Protein AF-A0A239BYJ2-F1 (afdb_monomer)

Radius of gyration: 14.37 Å; Cα contacts (8 Å, |Δi|>4): 179; chains: 1; bounding box: 35×33×35 Å

Secondary structure (DSSP, 8-state):
-----SEEEEE-TT-HHHHHHHHHHHHT-TT---EEEETTSHHHHHHHHHTTPPP-TTS-EEEETTEEEEHHHHHHHHHHHSPTTHHHHGGGGGTS-HHHHHHHHHHHHHHHHHHSPPP---PPPPTTGGGTEE-

pLDDT: mean 85.6, std 10.54, range [46.34, 96.5]

Sequence (135 aa):
MSLQYKKIILFDGDCSFCNSTVDYLFKKNSKRSLYFTSQQSRIGKELLEKKNLPSNLDTIYFYSDGKVYEKAAAFFHIAKELDSPWRYFSFLRQITPRSLGNWCYDRIAKRRHLLLGKKDSCRLMTKEEQQYFLL

Structure (mmCIF, N/CA/C/O backbone):
data_AF-A0A239BYJ2-F1
#
_entry.id   AF-A0A239BYJ2-F1
#
loop_
_atom_site.group_PDB
_atom_site.id
_atom_site.type_symbol
_atom_site.label_atom_id
_atom_site.label_alt_id
_atom_site.label_comp_id
_atom_site.label_asym_id
_atom_site.label_entity_id
_atom_site.label_seq_id
_atom_site.pdbx_PDB_ins_code
_atom_site.Cartn_x
_atom_site.Cartn_y
_atom_site.Cartn_z
_atom_site.occupancy
_atom_site.B_iso_or_equiv
_atom_site.auth_seq_id
_atom_site.auth_comp_id
_atom_site.auth_asym_id
_atom_site.auth_atom_id
_atom_site.pdbx_PDB_model_num
ATOM 1 N N . MET A 1 1 ? -15.980 -16.207 -3.746 1.00 46.34 1 MET A N 1
ATOM 2 C CA . MET A 1 1 ? -16.152 -14.915 -3.043 1.00 46.34 1 MET A CA 1
ATOM 3 C C . MET A 1 1 ? -16.375 -13.775 -4.036 1.00 46.34 1 MET A C 1
ATOM 5 O O . MET A 1 1 ? -15.496 -13.468 -4.843 1.00 46.34 1 MET A O 1
ATOM 9 N N . SER A 1 2 ? -17.562 -13.165 -4.019 1.00 47.41 2 SER A N 1
ATOM 10 C CA . SER A 1 2 ? -17.777 -11.831 -4.589 1.00 47.41 2 SER A CA 1
ATOM 11 C C . SER A 1 2 ? -17.013 -10.839 -3.714 1.00 47.41 2 SER A C 1
ATOM 13 O O . SER A 1 2 ? -17.334 -10.689 -2.539 1.00 47.41 2 SER A O 1
ATOM 15 N N . LEU A 1 3 ? -15.963 -10.212 -4.246 1.00 58.94 3 LEU A N 1
ATOM 16 C CA . LEU A 1 3 ? -15.231 -9.169 -3.525 1.00 58.94 3 LEU A CA 1
ATOM 17 C C . LEU A 1 3 ? -16.167 -7.965 -3.379 1.00 58.94 3 LEU A C 1
ATOM 19 O O . LEU A 1 3 ? -16.291 -7.164 -4.300 1.00 58.94 3 LEU A O 1
ATOM 23 N N . GLN A 1 4 ? -16.861 -7.877 -2.242 1.00 68.19 4 GLN A N 1
ATOM 24 C CA . GLN A 1 4 ? -17.709 -6.734 -1.884 1.00 68.19 4 GLN A CA 1
ATOM 25 C C . GLN A 1 4 ? -16.878 -5.441 -1.784 1.00 68.19 4 GLN A C 1
ATOM 27 O O . GLN A 1 4 ? -17.385 -4.340 -1.995 1.00 68.19 4 GLN A O 1
ATOM 32 N N . TYR A 1 5 ? -15.581 -5.581 -1.507 1.00 78.31 5 TYR A N 1
ATOM 33 C CA . TYR A 1 5 ? -14.638 -4.484 -1.360 1.00 78.31 5 TYR A CA 1
ATOM 34 C C . TYR A 1 5 ? -14.145 -3.986 -2.718 1.00 78.31 5 TYR A C 1
ATOM 36 O O . TYR A 1 5 ? -13.569 -4.734 -3.511 1.00 78.31 5 TYR A O 1
ATOM 44 N N . LYS A 1 6 ? -14.341 -2.690 -2.967 1.00 85.94 6 LYS A N 1
ATOM 45 C CA . LYS A 1 6 ? -13.978 -2.056 -4.240 1.00 85.94 6 LYS A CA 1
ATOM 46 C C . LYS A 1 6 ? -12.509 -1.659 -4.330 1.00 85.94 6 LYS A C 1
ATOM 48 O O . LYS A 1 6 ? -11.992 -1.620 -5.440 1.00 85.94 6 LYS A O 1
ATOM 53 N N . LYS A 1 7 ? -11.849 -1.363 -3.200 1.00 95.12 7 LYS A N 1
ATOM 54 C CA . LYS A 1 7 ? -10.478 -0.823 -3.148 1.00 95.12 7 LYS A CA 1
ATOM 55 C C . LYS A 1 7 ? -9.667 -1.496 -2.044 1.00 95.12 7 LYS A C 1
ATOM 57 O O . LYS A 1 7 ? -9.909 -1.233 -0.869 1.00 95.12 7 LYS A O 1
ATOM 62 N N . ILE A 1 8 ? -8.733 -2.366 -2.419 1.00 95.62 8 ILE A N 1
ATOM 63 C CA . ILE A 1 8 ? -7.956 -3.186 -1.480 1.00 95.62 8 ILE A CA 1
ATOM 64 C C . ILE A 1 8 ? -6.466 -2.981 -1.739 1.00 95.62 8 ILE A C 1
ATOM 66 O O . ILE A 1 8 ? -6.004 -3.086 -2.875 1.00 95.62 8 ILE A O 1
ATOM 70 N N . ILE A 1 9 ? -5.713 -2.714 -0.682 1.00 95.94 9 ILE A N 1
ATOM 71 C CA . ILE A 1 9 ? -4.258 -2.631 -0.684 1.00 95.94 9 ILE A CA 1
ATOM 72 C C . ILE A 1 9 ? -3.706 -3.959 -0.178 1.00 95.94 9 ILE A C 1
ATOM 74 O O . ILE A 1 9 ? -3.998 -4.350 0.951 1.00 95.94 9 ILE A O 1
ATOM 78 N N . LEU A 1 10 ? -2.897 -4.626 -1.001 1.00 95.12 10 LEU A N 1
ATOM 79 C CA . LEU A 1 10 ? -2.166 -5.824 -0.613 1.00 95.12 10 LEU A CA 1
ATOM 80 C C . LEU A 1 10 ? -0.709 -5.460 -0.334 1.00 95.12 10 LEU A C 1
ATOM 82 O O . LEU A 1 10 ? -0.044 -4.842 -1.171 1.00 95.12 10 LEU A O 1
ATOM 86 N N . PHE A 1 11 ? -0.214 -5.858 0.831 1.00 92.62 11 PHE A N 1
ATOM 87 C CA . PHE A 1 11 ? 1.126 -5.521 1.312 1.00 92.62 11 PHE A CA 1
ATOM 88 C C . PHE A 1 11 ? 1.809 -6.727 1.969 1.00 92.62 11 PHE A C 1
ATOM 90 O O . PHE A 1 11 ? 1.171 -7.743 2.232 1.00 92.62 11 PHE A O 1
ATOM 97 N N . ASP A 1 12 ? 3.110 -6.620 2.224 1.00 90.31 12 ASP A N 1
ATOM 98 C CA . ASP A 1 12 ? 3.864 -7.625 2.976 1.00 90.31 12 ASP A CA 1
ATOM 99 C C . ASP A 1 12 ? 3.604 -7.476 4.485 1.00 90.31 12 ASP A C 1
ATOM 101 O O . ASP A 1 12 ? 4.030 -6.491 5.097 1.00 90.31 12 ASP A O 1
ATOM 105 N N . GLY A 1 13 ? 2.901 -8.452 5.070 1.00 85.06 13 GLY A N 1
ATOM 106 C CA . GLY A 1 13 ? 2.535 -8.460 6.489 1.00 85.06 13 GLY A CA 1
ATOM 107 C C . GLY A 1 13 ? 3.720 -8.580 7.453 1.00 85.06 13 GLY A C 1
ATOM 108 O O . GLY A 1 13 ? 3.641 -8.077 8.573 1.00 85.06 13 GLY A O 1
ATOM 109 N N . ASP A 1 14 ? 4.837 -9.155 7.006 1.00 83.88 14 ASP A N 1
ATOM 110 C CA . ASP A 1 14 ? 6.022 -9.405 7.837 1.00 83.88 14 ASP A CA 1
ATOM 111 C C . ASP A 1 14 ? 7.042 -8.250 7.757 1.00 83.88 14 ASP A C 1
ATOM 113 O O . ASP A 1 14 ? 8.069 -8.243 8.443 1.00 83.88 14 ASP A O 1
ATOM 117 N N . CYS A 1 15 ? 6.773 -7.228 6.934 1.00 84.38 15 CYS A N 1
ATOM 118 C CA . CYS A 1 15 ? 7.664 -6.089 6.741 1.00 84.38 15 CYS A CA 1
ATOM 119 C C . CYS A 1 15 ? 7.244 -4.869 7.574 1.00 84.38 15 CYS A C 1
ATOM 121 O O . CYS A 1 15 ? 6.204 -4.246 7.353 1.00 84.38 15 CYS A O 1
ATOM 123 N N . SER A 1 16 ? 8.116 -4.433 8.487 1.00 83.44 16 SER A N 1
ATOM 124 C CA . SER A 1 16 ? 7.873 -3.270 9.357 1.00 83.44 16 SER A CA 1
ATOM 125 C C . SER A 1 16 ? 7.698 -1.952 8.591 1.00 83.44 16 SER A C 1
ATOM 127 O O . SER A 1 16 ? 6.896 -1.107 9.000 1.00 83.44 16 SER A O 1
ATOM 129 N N . PHE A 1 17 ? 8.392 -1.778 7.460 1.00 83.50 17 PHE A N 1
ATOM 130 C CA . PHE A 1 17 ? 8.199 -0.630 6.569 1.00 83.50 17 PHE A CA 1
ATOM 131 C C . PHE A 1 17 ? 6.815 -0.656 5.906 1.00 83.50 17 PHE A C 1
ATOM 133 O O . PHE A 1 17 ? 6.128 0.367 5.883 1.00 83.50 17 PHE A O 1
ATOM 140 N N . CYS A 1 18 ? 6.381 -1.817 5.404 1.00 85.69 18 CYS A N 1
ATOM 141 C CA . CYS A 1 18 ? 5.060 -1.982 4.794 1.00 85.69 18 CYS A CA 1
ATOM 142 C C . CYS A 1 18 ? 3.945 -1.731 5.813 1.00 85.69 18 CYS A C 1
ATOM 144 O O . CYS A 1 18 ? 3.053 -0.934 5.535 1.00 85.69 18 CYS A O 1
ATOM 146 N N . ASN A 1 19 ? 4.058 -2.299 7.015 1.00 8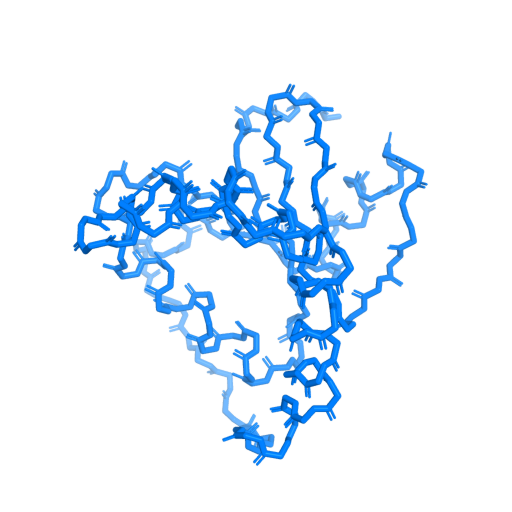7.00 19 ASN A N 1
ATOM 147 C CA . ASN A 1 19 ? 3.127 -2.057 8.118 1.00 87.00 19 ASN A CA 1
ATOM 148 C C . ASN A 1 19 ? 3.052 -0.568 8.492 1.00 87.00 19 ASN A C 1
ATOM 150 O O . ASN A 1 19 ? 1.968 0.005 8.565 1.00 87.00 19 ASN A O 1
ATOM 154 N N . SER A 1 20 ? 4.201 0.103 8.629 1.00 86.31 20 SER A N 1
ATOM 155 C CA . SER A 1 20 ? 4.239 1.546 8.923 1.00 86.31 20 SER A CA 1
ATOM 156 C C . SER A 1 20 ? 3.627 2.387 7.795 1.00 86.31 20 SER A C 1
ATOM 158 O O . SER A 1 20 ? 2.982 3.404 8.050 1.00 86.31 20 SER A O 1
ATOM 160 N N . THR A 1 21 ? 3.807 1.958 6.543 1.00 88.62 21 THR A N 1
ATOM 161 C CA . THR A 1 21 ? 3.196 2.601 5.374 1.00 88.62 21 THR A CA 1
ATOM 162 C C . THR A 1 21 ? 1.680 2.435 5.401 1.00 88.62 21 THR A C 1
ATOM 164 O O . THR A 1 21 ? 0.962 3.413 5.229 1.00 88.62 21 THR A O 1
ATOM 167 N N . VAL A 1 22 ? 1.176 1.231 5.666 1.00 90.56 22 VAL A N 1
ATOM 168 C CA . VAL A 1 22 ? -0.262 0.954 5.779 1.00 90.56 22 VAL A CA 1
ATOM 169 C C . VAL A 1 22 ? -0.900 1.759 6.911 1.00 90.56 22 VAL A C 1
ATOM 171 O O . VAL A 1 22 ? -1.914 2.414 6.682 1.00 90.56 22 VAL A O 1
ATOM 174 N N . ASP A 1 23 ? -0.262 1.821 8.081 1.00 89.62 23 ASP A N 1
ATOM 175 C CA . ASP A 1 23 ? -0.694 2.670 9.197 1.00 89.62 23 ASP A CA 1
ATOM 176 C C . ASP A 1 23 ? -0.798 4.146 8.788 1.00 89.62 23 ASP A C 1
ATOM 178 O O . ASP A 1 23 ? -1.751 4.849 9.136 1.00 89.62 23 ASP A O 1
ATOM 182 N N . TYR A 1 24 ? 0.194 4.636 8.042 1.00 90.81 24 TYR A N 1
ATOM 183 C CA . TYR A 1 24 ? 0.195 6.001 7.529 1.00 90.81 24 TYR A CA 1
ATOM 184 C C . TYR A 1 24 ? -0.953 6.240 6.541 1.00 90.81 24 TYR A C 1
ATOM 186 O O . TYR A 1 24 ? -1.661 7.243 6.648 1.00 90.81 24 TYR A O 1
ATOM 194 N N . LEU A 1 25 ? -1.163 5.310 5.606 1.00 92.81 25 LEU A N 1
ATOM 195 C CA . LEU A 1 25 ? -2.244 5.372 4.623 1.00 92.81 25 LEU A CA 1
ATOM 196 C C . LEU A 1 25 ? -3.615 5.355 5.302 1.00 92.81 25 LEU A C 1
ATOM 198 O O . LEU A 1 25 ? -4.462 6.175 4.959 1.00 92.81 25 LEU A O 1
ATOM 202 N N . PHE A 1 26 ? -3.809 4.493 6.303 1.00 92.12 26 PHE A N 1
ATOM 203 C CA . PHE A 1 26 ? -5.037 4.442 7.092 1.00 92.12 26 PHE A CA 1
ATOM 204 C C . PHE A 1 26 ? -5.314 5.785 7.780 1.00 92.12 26 PHE A C 1
ATOM 206 O O . PHE A 1 26 ? -6.421 6.313 7.688 1.00 92.12 26 PHE A O 1
ATOM 213 N N . LYS A 1 27 ? -4.298 6.399 8.403 1.00 91.31 27 LYS A N 1
ATOM 214 C CA . LYS A 1 27 ? -4.418 7.722 9.046 1.00 91.31 27 LYS A CA 1
ATOM 215 C C . LYS A 1 27 ? -4.697 8.862 8.062 1.00 91.31 27 LYS A C 1
ATOM 217 O O . LYS A 1 27 ? -5.315 9.849 8.445 1.00 91.31 27 LYS A O 1
ATOM 222 N N . LYS A 1 28 ? -4.219 8.761 6.818 1.00 93.62 28 LYS A N 1
ATOM 223 C CA . LYS A 1 28 ? -4.404 9.771 5.757 1.00 93.62 28 LYS A CA 1
ATOM 224 C C . LYS A 1 28 ? -5.577 9.475 4.822 1.00 93.62 28 LYS A C 1
ATOM 226 O O . LYS A 1 28 ? -5.691 10.107 3.771 1.00 93.62 28 LYS A O 1
ATOM 231 N N . ASN A 1 29 ? -6.431 8.522 5.183 1.00 93.94 29 ASN A N 1
ATOM 232 C CA . ASN A 1 29 ? -7.649 8.188 4.462 1.00 93.94 29 ASN A CA 1
ATOM 233 C C . ASN A 1 29 ? -8.869 8.452 5.353 1.00 93.94 29 ASN A C 1
ATOM 235 O O . ASN A 1 29 ? -9.567 7.524 5.756 1.00 93.94 29 ASN A O 1
ATOM 239 N N . SER A 1 30 ? -9.146 9.730 5.640 1.00 91.56 30 SER A N 1
ATOM 240 C CA . SER A 1 30 ? -10.318 10.139 6.434 1.00 91.56 30 SER A CA 1
ATOM 241 C C . SER A 1 30 ? -11.648 9.653 5.844 1.00 91.56 30 SER A C 1
ATOM 243 O O . SER A 1 30 ? -12.591 9.370 6.574 1.00 91.56 30 SER A O 1
ATOM 245 N N . LYS A 1 31 ? -11.703 9.480 4.517 1.00 91.62 31 LYS A N 1
ATOM 246 C CA . LYS A 1 31 ? -12.856 8.928 3.790 1.00 91.62 31 LYS A CA 1
ATOM 247 C C . LYS A 1 31 ? -13.125 7.450 4.064 1.00 91.62 31 LYS A C 1
ATOM 249 O O . LYS A 1 31 ? -14.164 6.965 3.627 1.00 91.62 31 LYS A O 1
ATOM 254 N N . ARG A 1 32 ? -12.186 6.737 4.699 1.00 92.50 32 ARG A N 1
ATOM 255 C CA . ARG A 1 32 ? -12.2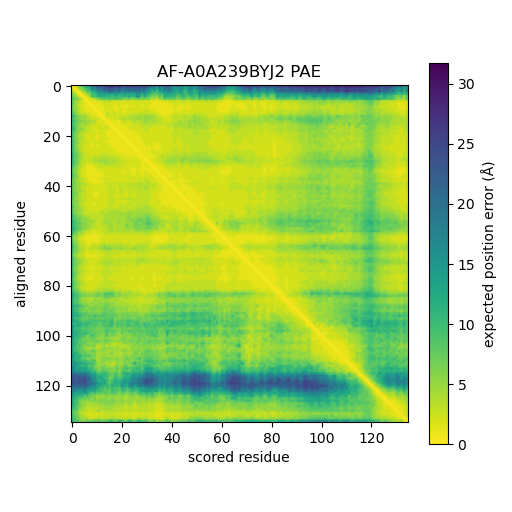97 5.305 5.010 1.00 92.50 32 ARG A CA 1
ATOM 256 C C . ARG A 1 32 ? -12.697 4.456 3.791 1.00 92.50 32 ARG A C 1
ATOM 258 O O . ARG A 1 32 ? -13.523 3.555 3.865 1.00 92.50 32 ARG A O 1
ATOM 265 N N . SER A 1 33 ? -12.122 4.785 2.634 1.00 92.31 33 SER A N 1
ATOM 266 C CA . SER A 1 33 ? -12.438 4.169 1.339 1.00 92.31 33 SER A CA 1
ATOM 267 C C . SER A 1 33 ? -11.504 3.018 0.963 1.00 92.31 33 SER A C 1
ATOM 269 O O . SER A 1 33 ? -11.736 2.358 -0.052 1.00 92.31 33 SER A O 1
ATOM 271 N N . LEU A 1 34 ? -10.436 2.809 1.735 1.00 95.06 34 LEU A N 1
ATOM 272 C CA . LEU A 1 34 ? -9.406 1.807 1.491 1.00 95.06 34 LEU A CA 1
ATOM 273 C C . LEU A 1 34 ? -9.524 0.652 2.486 1.00 95.06 34 LEU A C 1
ATOM 275 O O . LEU A 1 34 ? -9.624 0.871 3.692 1.00 95.06 34 LEU A O 1
ATOM 279 N N . TYR A 1 35 ? -9.441 -0.568 1.962 1.00 94.94 35 TYR A N 1
ATOM 280 C CA . TYR A 1 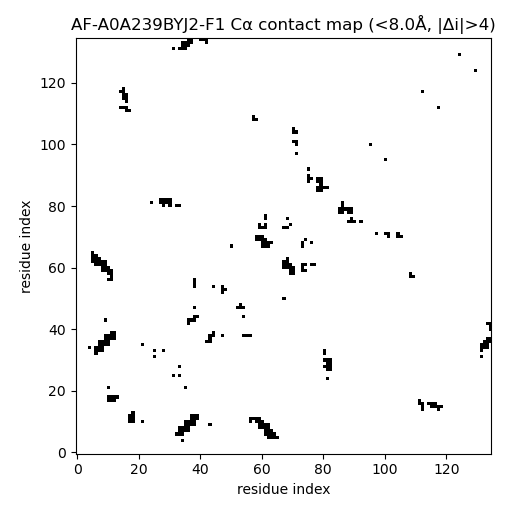35 ? -9.266 -1.792 2.738 1.00 94.94 35 TYR A CA 1
ATOM 281 C C . TYR A 1 35 ? -7.832 -2.296 2.591 1.00 94.94 35 TYR A C 1
ATOM 283 O O . TYR A 1 35 ? -7.174 -2.037 1.582 1.00 94.94 35 TYR A O 1
ATOM 291 N N . PHE A 1 36 ? -7.350 -3.038 3.579 1.00 94.25 36 PHE A N 1
ATOM 292 C CA . PHE A 1 36 ? -5.970 -3.502 3.672 1.00 94.25 36 PHE A CA 1
ATOM 293 C C . PHE A 1 36 ? -5.954 -5.006 3.904 1.00 94.25 36 PHE A C 1
ATOM 295 O O . PHE A 1 36 ? -6.768 -5.526 4.655 1.00 94.25 36 PHE A O 1
ATOM 302 N N . THR A 1 37 ? -5.043 -5.726 3.266 1.00 93.75 37 THR A N 1
ATOM 303 C CA . THR A 1 37 ? -4.866 -7.164 3.486 1.00 93.75 37 THR A CA 1
ATOM 304 C C . THR A 1 37 ? -3.408 -7.533 3.253 1.00 93.75 37 THR A C 1
ATOM 306 O O . THR A 1 37 ? -2.746 -6.931 2.406 1.00 93.75 37 THR A O 1
ATOM 309 N N . SER A 1 38 ? -2.866 -8.491 4.000 1.00 93.50 38 SER A N 1
ATOM 310 C CA . SER A 1 38 ? -1.515 -8.975 3.707 1.00 93.50 38 SER A CA 1
ATOM 311 C C . SER A 1 38 ? -1.553 -9.922 2.507 1.00 93.50 38 SER A C 1
ATOM 313 O O . SER A 1 38 ? -2.524 -10.657 2.321 1.00 93.50 38 SER A O 1
ATOM 315 N N . GLN A 1 39 ? -0.495 -9.954 1.698 1.00 93.62 39 GLN A N 1
ATOM 316 C CA . GLN A 1 39 ? -0.358 -10.940 0.617 1.00 93.62 39 GLN A CA 1
ATOM 317 C C . GLN A 1 39 ? -0.305 -12.379 1.159 1.00 93.62 39 GLN A C 1
ATOM 319 O O . GLN A 1 39 ? -0.662 -13.320 0.458 1.00 93.62 39 GLN A O 1
ATOM 324 N N . GLN A 1 40 ? 0.119 -12.548 2.414 1.00 91.25 40 GLN A N 1
ATOM 325 C CA . GLN A 1 40 ? 0.194 -13.827 3.116 1.00 91.25 40 GLN A CA 1
ATOM 326 C C . GLN A 1 40 ? -1.166 -14.338 3.622 1.00 91.25 40 GLN A C 1
ATOM 328 O O . GLN A 1 40 ? -1.306 -15.545 3.853 1.00 91.25 40 GLN A O 1
ATOM 333 N N . SER A 1 41 ? -2.141 -13.443 3.810 1.00 91.31 41 SER A N 1
ATOM 334 C CA . SER A 1 41 ? -3.485 -13.777 4.292 1.00 91.31 41 SER A CA 1
ATOM 335 C C . SER A 1 41 ? -4.242 -14.669 3.309 1.00 91.31 41 SER A C 1
ATOM 337 O O . SER A 1 41 ? -3.917 -14.732 2.119 1.00 91.31 41 SER A O 1
ATOM 339 N N . ARG A 1 42 ? -5.296 -15.342 3.785 1.00 91.44 42 ARG A N 1
ATOM 340 C CA . ARG A 1 42 ? -6.138 -16.172 2.911 1.00 91.44 42 ARG A CA 1
ATOM 341 C C . ARG A 1 42 ? -6.790 -15.321 1.819 1.00 91.44 42 ARG A C 1
ATOM 343 O O . ARG A 1 42 ? -6.744 -15.687 0.649 1.00 91.44 42 ARG A O 1
ATOM 350 N N . ILE A 1 43 ? -7.325 -14.158 2.193 1.00 91.00 43 ILE A N 1
ATOM 351 C CA . ILE A 1 43 ? -7.978 -13.221 1.267 1.00 91.00 43 ILE A CA 1
ATOM 352 C C . ILE A 1 43 ? -6.978 -12.666 0.245 1.00 91.00 43 ILE A C 1
ATOM 354 O O . ILE A 1 43 ? -7.290 -12.598 -0.945 1.00 91.00 43 ILE A O 1
ATOM 358 N N . GLY A 1 44 ? -5.776 -12.290 0.688 1.00 92.38 44 GLY A N 1
ATOM 359 C CA . GLY A 1 44 ? -4.709 -11.799 -0.181 1.00 92.38 44 GLY A CA 1
ATOM 360 C C . GLY A 1 44 ? -4.277 -12.835 -1.216 1.00 92.38 44 GLY A C 1
ATOM 361 O O . GLY A 1 44 ? -4.226 -12.513 -2.404 1.00 92.38 44 GLY A O 1
ATOM 362 N N . LYS A 1 45 ? -4.046 -14.084 -0.790 1.00 92.94 45 LYS A N 1
ATOM 363 C CA . LYS A 1 45 ? -3.695 -15.203 -1.682 1.00 92.94 45 LYS A CA 1
ATOM 364 C C . LYS A 1 45 ? -4.785 -15.473 -2.714 1.00 92.94 45 LYS A C 1
ATOM 366 O O . LYS A 1 45 ? -4.500 -15.447 -3.906 1.00 92.94 45 LYS A O 1
ATOM 371 N N . GLU A 1 46 ? -6.037 -15.616 -2.275 1.00 92.38 46 GLU A N 1
ATOM 372 C CA . GLU A 1 46 ? -7.180 -15.829 -3.175 1.00 92.38 46 GLU A CA 1
ATOM 373 C C . GLU A 1 46 ? -7.325 -14.691 -4.204 1.00 92.38 46 GLU A C 1
ATOM 375 O O . GLU A 1 46 ? -7.650 -14.925 -5.371 1.00 92.38 46 GLU A O 1
ATOM 380 N N . LEU A 1 47 ? -7.088 -13.439 -3.793 1.00 91.75 47 LEU A N 1
ATOM 381 C CA . LEU A 1 47 ? -7.169 -12.280 -4.681 1.00 91.75 47 LEU A CA 1
ATOM 382 C C . LEU A 1 47 ? -6.044 -12.266 -5.725 1.00 91.75 47 LEU A C 1
ATOM 384 O O . LEU A 1 47 ? -6.312 -11.959 -6.890 1.00 91.75 47 LEU A O 1
ATOM 388 N N . LEU A 1 48 ? -4.814 -12.595 -5.324 1.00 92.69 48 LEU A N 1
ATOM 389 C CA . LEU A 1 48 ? -3.668 -12.704 -6.229 1.00 92.69 48 LEU A CA 1
ATOM 390 C C . LEU A 1 48 ? -3.864 -13.843 -7.235 1.00 92.69 48 LEU A C 1
ATOM 392 O O . LEU A 1 48 ? -3.733 -13.614 -8.438 1.00 92.69 48 LEU A O 1
ATOM 396 N N . GLU A 1 49 ? -4.284 -15.021 -6.768 1.00 93.56 49 GLU A N 1
ATOM 397 C CA . GLU A 1 49 ? -4.592 -16.186 -7.608 1.00 93.56 49 GLU A CA 1
ATOM 398 C C . GLU A 1 49 ? -5.685 -15.865 -8.627 1.00 93.56 49 GLU A C 1
ATOM 400 O O . GLU A 1 49 ? -5.496 -16.039 -9.830 1.00 93.56 49 GLU A O 1
ATOM 405 N N . LYS A 1 50 ? -6.803 -15.277 -8.182 1.00 91.69 50 LYS A N 1
ATOM 406 C CA . LYS A 1 50 ? -7.907 -14.873 -9.069 1.00 91.69 50 LYS A CA 1
ATOM 407 C C . LYS A 1 50 ? -7.478 -13.863 -10.138 1.00 91.69 50 LYS A C 1
ATOM 409 O O . LYS A 1 50 ? -8.155 -13.711 -11.158 1.00 91.69 50 LYS A O 1
ATOM 414 N N . LYS A 1 51 ? -6.400 -13.120 -9.892 1.00 91.56 51 LYS A N 1
ATOM 415 C CA . LYS A 1 51 ? -5.846 -12.129 -10.819 1.00 91.56 51 LYS A CA 1
ATOM 416 C C . LYS A 1 51 ? -4.625 -12.630 -11.582 1.00 91.56 51 LYS A C 1
ATOM 418 O O . LYS A 1 51 ? -4.100 -11.859 -12.380 1.00 91.56 51 LYS A O 1
ATOM 423 N N . ASN A 1 52 ? -4.232 -13.894 -11.402 1.00 92.31 52 ASN A N 1
ATOM 424 C CA . ASN A 1 52 ? -3.023 -14.486 -11.973 1.00 92.31 52 ASN A CA 1
ATOM 425 C C . ASN A 1 52 ? -1.773 -13.634 -11.690 1.00 92.31 52 ASN A C 1
ATOM 427 O O . ASN A 1 52 ? -0.928 -13.439 -12.562 1.00 92.31 52 ASN A O 1
ATOM 431 N N . LEU A 1 53 ? -1.688 -13.074 -10.480 1.00 89.62 53 LEU A N 1
ATOM 432 C CA . LEU A 1 53 ? -0.559 -12.264 -10.039 1.00 89.62 53 LEU A CA 1
ATOM 433 C C . LEU A 1 53 ? 0.339 -13.076 -9.106 1.00 89.62 53 LEU A C 1
ATOM 435 O O . LEU A 1 53 ? -0.173 -13.794 -8.245 1.00 89.62 53 LEU A O 1
ATOM 439 N N . PRO A 1 54 ? 1.669 -12.955 -9.235 1.00 90.44 54 PRO A N 1
ATOM 440 C CA . PRO A 1 54 ? 2.579 -13.596 -8.303 1.00 90.44 54 PRO A CA 1
ATOM 441 C C . PRO A 1 54 ? 2.485 -12.932 -6.926 1.00 90.44 54 PRO A C 1
ATOM 443 O O . PRO A 1 54 ? 2.291 -11.720 -6.817 1.00 90.44 54 PRO A O 1
ATOM 446 N N . SER A 1 55 ? 2.701 -13.719 -5.873 1.00 87.88 55 SER A 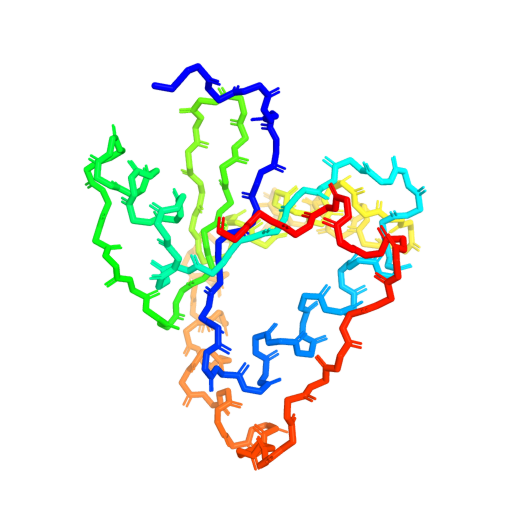N 1
ATOM 447 C CA . SER A 1 55 ? 3.028 -13.156 -4.564 1.00 87.88 55 SER A CA 1
ATOM 448 C C . SER A 1 55 ? 4.407 -12.506 -4.650 1.00 87.88 55 SER A C 1
ATOM 450 O O . SER A 1 55 ? 5.399 -13.174 -4.948 1.00 87.88 55 SER A O 1
ATOM 452 N N . ASN A 1 56 ? 4.463 -11.193 -4.440 1.00 87.38 56 ASN A N 1
ATOM 453 C CA . ASN A 1 56 ? 5.691 -10.414 -4.490 1.00 87.38 56 ASN A CA 1
ATOM 454 C C . ASN A 1 56 ? 5.737 -9.476 -3.285 1.00 87.38 56 ASN A C 1
ATOM 456 O O . ASN A 1 56 ? 5.195 -8.368 -3.305 1.00 87.38 56 ASN A O 1
ATOM 460 N N . LEU A 1 57 ? 6.428 -9.929 -2.241 1.00 84.81 57 LEU A N 1
ATOM 461 C CA . LEU A 1 57 ? 6.562 -9.217 -0.971 1.00 84.81 57 LEU A CA 1
ATOM 462 C C . LEU A 1 57 ? 7.360 -7.906 -1.094 1.00 84.81 57 LEU A C 1
ATOM 464 O O . LEU A 1 57 ? 7.285 -7.045 -0.220 1.00 84.81 57 LEU A O 1
ATOM 468 N N . ASP A 1 58 ? 8.077 -7.704 -2.203 1.00 82.8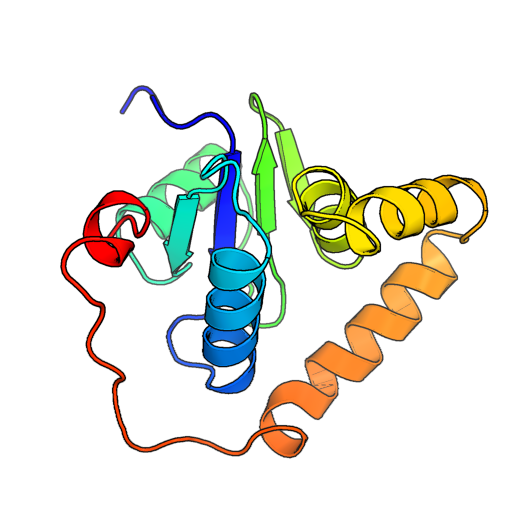1 58 ASP A N 1
ATOM 469 C CA . ASP A 1 58 ? 8.758 -6.441 -2.499 1.00 82.81 58 ASP A CA 1
ATOM 470 C C . ASP A 1 58 ? 7.822 -5.377 -3.089 1.00 82.81 58 ASP A C 1
ATOM 472 O O . ASP A 1 58 ? 8.240 -4.239 -3.316 1.00 82.81 58 ASP A O 1
ATOM 476 N N . THR A 1 59 ? 6.569 -5.737 -3.374 1.00 85.81 59 THR A N 1
ATOM 477 C CA . THR A 1 59 ? 5.632 -4.902 -4.124 1.00 85.81 59 THR A CA 1
ATOM 478 C C . THR A 1 59 ? 4.333 -4.688 -3.361 1.00 85.81 59 THR A C 1
ATOM 480 O O . THR A 1 59 ? 3.775 -5.592 -2.753 1.00 85.81 59 THR A O 1
ATOM 483 N N . ILE A 1 60 ? 3.817 -3.464 -3.429 1.00 91.12 60 ILE A N 1
ATOM 484 C CA . ILE A 1 60 ? 2.449 -3.142 -3.035 1.00 91.12 60 ILE A CA 1
ATOM 485 C C . ILE A 1 60 ? 1.531 -3.338 -4.238 1.00 91.12 60 ILE A C 1
ATOM 487 O O . ILE A 1 60 ? 1.796 -2.803 -5.323 1.00 91.12 60 ILE A O 1
ATOM 491 N N . TYR A 1 61 ? 0.445 -4.075 -4.035 1.00 95.19 61 TYR A N 1
ATOM 492 C CA . TYR A 1 61 ? -0.624 -4.184 -5.018 1.00 95.19 61 TYR A CA 1
ATOM 493 C C . TYR A 1 61 ? -1.821 -3.358 -4.571 1.00 95.19 61 TYR A C 1
ATOM 495 O O . TYR A 1 61 ? -2.164 -3.304 -3.392 1.00 95.19 61 TYR A O 1
ATOM 503 N N . PHE A 1 62 ? -2.477 -2.719 -5.529 1.00 96.50 62 PHE A N 1
ATOM 504 C CA . PHE A 1 62 ? -3.722 -2.008 -5.303 1.00 96.50 62 PHE A CA 1
ATOM 505 C C . PHE A 1 62 ? -4.794 -2.551 -6.234 1.00 96.50 62 PHE A C 1
ATOM 507 O O . PHE A 1 62 ? -4.746 -2.336 -7.445 1.00 96.50 62 PHE A O 1
ATOM 514 N N . TYR A 1 63 ? -5.761 -3.255 -5.664 1.00 95.56 63 TYR A N 1
ATOM 515 C CA . TYR A 1 63 ? -6.972 -3.668 -6.350 1.00 95.56 63 TYR A CA 1
ATOM 516 C C . TYR A 1 63 ? -7.988 -2.528 -6.314 1.00 95.56 63 TYR A C 1
ATOM 518 O O . TYR A 1 63 ? -8.295 -2.012 -5.243 1.00 95.56 63 TYR A O 1
ATOM 526 N N . SER A 1 64 ? -8.523 -2.150 -7.471 1.00 94.31 64 SER A N 1
ATOM 527 C CA . SER A 1 64 ? -9.580 -1.150 -7.595 1.00 94.31 64 SER A CA 1
ATOM 528 C C . SER A 1 64 ? -10.517 -1.502 -8.745 1.00 94.31 64 SER A C 1
ATOM 530 O O . SER A 1 64 ? -10.070 -1.615 -9.890 1.00 94.31 64 SER A O 1
ATOM 532 N N . ASP A 1 65 ? -11.798 -1.715 -8.430 1.00 89.00 65 ASP A N 1
ATOM 533 C CA . ASP A 1 65 ? -12.882 -1.968 -9.393 1.00 89.00 65 ASP A CA 1
ATOM 534 C C . ASP A 1 65 ? -12.517 -3.021 -10.463 1.00 89.00 65 ASP A C 1
ATOM 536 O O . ASP A 1 65 ? -12.680 -2.830 -11.668 1.00 89.00 65 ASP A O 1
ATOM 540 N N . GLY A 1 66 ? -11.957 -4.152 -10.022 1.00 88.56 66 GLY A N 1
ATOM 541 C CA . GLY A 1 66 ? -11.604 -5.273 -10.895 1.00 88.56 66 GLY A CA 1
ATOM 542 C C . GLY A 1 66 ? -10.223 -5.184 -11.552 1.00 88.56 66 GLY A C 1
ATOM 543 O O . GLY A 1 66 ? -9.769 -6.188 -12.108 1.00 88.56 66 GLY A O 1
ATOM 544 N N . LYS A 1 67 ? -9.523 -4.051 -11.452 1.00 91.88 67 LYS A N 1
ATOM 545 C CA . LYS A 1 67 ? -8.145 -3.878 -11.936 1.00 91.88 67 LYS A CA 1
ATOM 546 C C . LYS A 1 67 ? -7.155 -3.973 -10.783 1.00 91.88 67 LYS A C 1
ATOM 548 O O . LYS A 1 67 ? -7.483 -3.606 -9.660 1.00 91.88 67 LYS A O 1
ATOM 553 N N . VAL A 1 68 ? -5.944 -4.44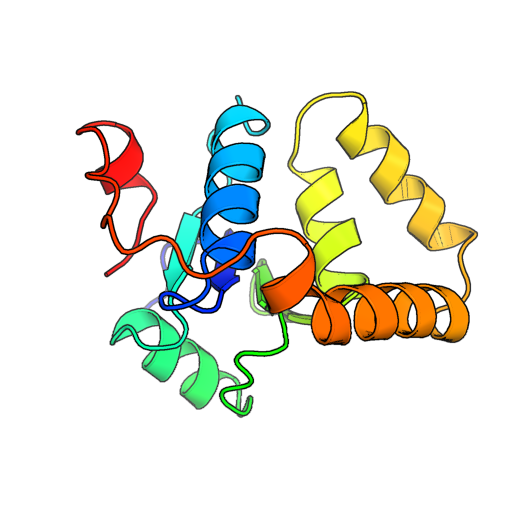4 -11.068 1.00 94.12 68 VAL A N 1
ATOM 554 C CA . VAL A 1 68 ? -4.836 -4.419 -10.109 1.00 94.12 68 VAL A CA 1
ATOM 555 C C . VAL A 1 68 ? -3.721 -3.548 -10.658 1.00 94.12 68 VAL A C 1
ATOM 557 O O . VAL A 1 68 ? -3.356 -3.645 -11.828 1.00 94.12 68 VAL A O 1
ATOM 560 N N . TYR A 1 69 ? -3.206 -2.684 -9.798 1.00 94.44 69 TYR A N 1
ATOM 561 C CA . TYR A 1 69 ? -2.043 -1.851 -10.041 1.00 94.44 69 TYR A CA 1
ATOM 562 C C . TYR A 1 69 ? -0.914 -2.312 -9.129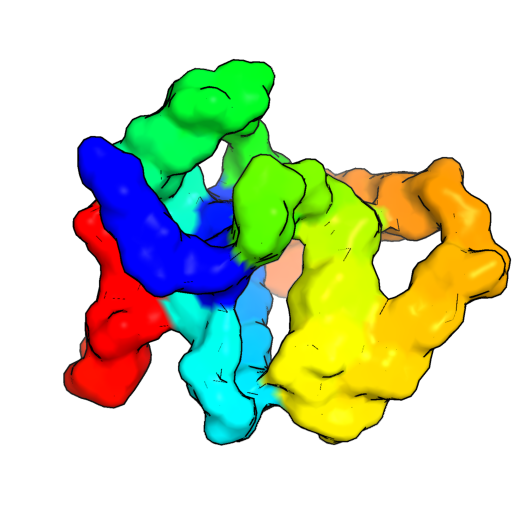 1.00 94.44 69 TYR A C 1
ATOM 564 O O . TYR A 1 69 ? -1.161 -2.795 -8.027 1.00 94.44 69 TYR A O 1
ATOM 572 N N . GLU A 1 70 ? 0.322 -2.119 -9.566 1.00 92.75 70 GLU A N 1
ATOM 573 C CA . GLU A 1 70 ? 1.523 -2.498 -8.822 1.00 92.75 70 GLU A CA 1
ATOM 574 C C . GLU A 1 70 ? 2.533 -1.348 -8.789 1.00 92.75 70 GLU A C 1
ATOM 576 O O . GLU A 1 70 ? 2.449 -0.400 -9.585 1.00 92.75 70 GLU A O 1
ATOM 581 N N . LYS A 1 71 ? 3.499 -1.433 -7.873 1.00 89.12 71 LYS A N 1
ATOM 582 C CA . LYS A 1 71 ? 4.635 -0.504 -7.770 1.00 89.12 71 LYS A CA 1
ATOM 583 C C . LYS A 1 71 ? 4.198 0.972 -7.751 1.00 89.12 71 LYS A C 1
ATOM 585 O O . LYS A 1 71 ? 3.275 1.357 -7.031 1.00 89.12 71 LYS A O 1
ATOM 590 N N . ALA A 1 72 ? 4.841 1.815 -8.562 1.00 88.88 72 ALA A N 1
ATOM 591 C CA . ALA A 1 72 ? 4.532 3.235 -8.657 1.00 88.88 72 ALA A CA 1
ATOM 592 C C . ALA A 1 72 ? 3.088 3.495 -9.114 1.00 88.88 72 ALA A C 1
ATOM 594 O O . ALA A 1 72 ? 2.462 4.448 -8.653 1.00 88.88 72 ALA A O 1
ATOM 595 N N . ALA A 1 73 ? 2.525 2.641 -9.978 1.00 90.19 73 ALA A N 1
ATOM 596 C CA . ALA A 1 73 ? 1.135 2.788 -10.397 1.00 90.19 73 ALA A CA 1
ATOM 597 C C . ALA A 1 73 ? 0.183 2.577 -9.211 1.00 90.19 73 ALA A C 1
ATO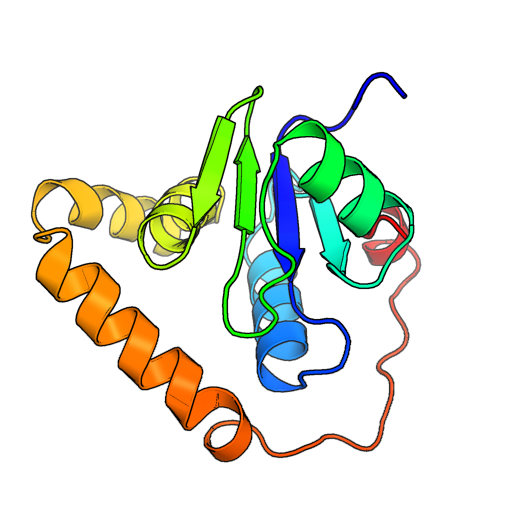M 599 O O . ALA A 1 73 ? -0.700 3.407 -8.999 1.00 90.19 73 ALA A O 1
ATOM 600 N N . ALA A 1 74 ? 0.400 1.535 -8.401 1.00 92.94 74 ALA A N 1
ATOM 601 C CA . ALA A 1 74 ? -0.362 1.329 -7.170 1.00 92.94 74 ALA A CA 1
ATOM 602 C C . ALA A 1 74 ? -0.280 2.556 -6.257 1.00 92.94 74 ALA A C 1
ATOM 604 O O . ALA A 1 74 ? -1.314 3.066 -5.833 1.00 92.94 74 ALA A O 1
ATOM 605 N N . PHE A 1 75 ? 0.926 3.089 -6.039 1.00 91.06 75 PHE A N 1
ATOM 606 C CA . PHE A 1 75 ? 1.132 4.275 -5.208 1.00 91.06 75 PHE A CA 1
ATOM 607 C C . PHE A 1 75 ? 0.304 5.483 -5.672 1.00 91.06 75 PHE A C 1
ATOM 609 O O . PHE A 1 75 ? -0.437 6.056 -4.876 1.00 91.06 75 PHE A O 1
ATOM 616 N N . PHE A 1 76 ? 0.366 5.856 -6.955 1.00 91.75 76 PHE A N 1
ATOM 617 C CA . PHE A 1 76 ? -0.393 7.008 -7.457 1.00 91.75 76 PHE A CA 1
ATOM 618 C C . PHE A 1 76 ? -1.910 6.798 -7.385 1.00 91.75 76 PHE A C 1
ATOM 620 O O . PHE A 1 76 ? -2.653 7.741 -7.109 1.00 91.75 76 PHE A O 1
ATOM 627 N N . HIS A 1 77 ? -2.379 5.571 -7.621 1.00 94.06 77 HIS A N 1
ATOM 628 C CA . HIS A 1 77 ? -3.796 5.243 -7.503 1.00 94.06 77 HIS A CA 1
ATOM 629 C C . HIS A 1 77 ? -4.282 5.284 -6.047 1.00 94.06 77 HIS A C 1
ATOM 631 O O . HIS A 1 77 ? -5.355 5.826 -5.795 1.00 94.06 77 HIS A O 1
ATOM 637 N N . ILE A 1 78 ? -3.479 4.800 -5.096 1.00 94.50 78 ILE A N 1
ATOM 638 C CA . ILE A 1 78 ? -3.750 4.927 -3.659 1.00 94.50 78 ILE A CA 1
ATOM 639 C C . ILE A 1 78 ? -3.758 6.404 -3.254 1.00 94.50 78 ILE A C 1
ATOM 641 O O . ILE A 1 78 ? -4.692 6.850 -2.595 1.00 94.50 78 ILE A O 1
ATOM 645 N N . ALA A 1 79 ? -2.768 7.189 -3.692 1.00 93.12 79 ALA A N 1
ATOM 646 C CA . ALA A 1 79 ? -2.636 8.603 -3.341 1.00 93.12 79 ALA A CA 1
ATOM 647 C C . ALA A 1 79 ? -3.883 9.429 -3.704 1.00 93.12 79 ALA A C 1
ATOM 649 O O . ALA A 1 79 ? -4.246 10.351 -2.975 1.00 93.12 79 ALA A O 1
ATOM 650 N N . LYS A 1 80 ? -4.590 9.066 -4.783 1.00 92.75 80 LYS A N 1
ATOM 651 C CA . LYS A 1 80 ? -5.853 9.703 -5.191 1.00 92.75 80 LYS A CA 1
ATOM 652 C C . LYS A 1 80 ? -6.973 9.545 -4.150 1.00 92.75 80 LYS A C 1
ATOM 654 O O . LYS A 1 80 ? -7.837 10.416 -4.037 1.00 92.75 80 LYS A O 1
ATOM 659 N N . GLU A 1 81 ? -6.959 8.449 -3.396 1.00 94.00 81 GLU A N 1
ATOM 660 C CA . GLU A 1 81 ? -7.953 8.122 -2.366 1.00 94.00 81 GLU A CA 1
ATOM 661 C C . GLU A 1 81 ? -7.656 8.784 -1.016 1.00 94.00 81 GLU A C 1
ATOM 663 O O . GLU A 1 81 ? -8.530 8.856 -0.151 1.00 94.00 81 GLU A O 1
ATOM 668 N N . LEU A 1 82 ? -6.439 9.294 -0.834 1.00 94.25 82 LEU A N 1
ATOM 669 C CA . LEU A 1 82 ? -6.014 9.942 0.398 1.00 94.25 82 LEU A CA 1
ATOM 670 C C . LEU A 1 82 ? -6.517 11.390 0.494 1.00 94.25 82 LEU A C 1
ATOM 672 O O . LEU A 1 82 ? -7.095 11.982 -0.434 1.00 94.25 82 LEU A O 1
ATOM 676 N N . ASP A 1 83 ? -6.299 11.962 1.668 1.00 91.94 83 ASP A N 1
ATOM 677 C CA . ASP A 1 83 ? -6.531 13.368 1.959 1.00 91.94 83 ASP A CA 1
ATOM 678 C C . ASP A 1 83 ? -5.461 14.257 1.311 1.00 91.94 83 ASP A C 1
ATOM 680 O O . ASP A 1 83 ? -4.395 13.804 0.881 1.00 91.94 83 ASP A O 1
ATOM 684 N N . SER A 1 84 ? -5.742 15.556 1.216 1.00 89.25 84 SER A N 1
ATOM 685 C CA . SER A 1 84 ? -4.745 16.530 0.769 1.00 89.25 84 SER A CA 1
ATOM 686 C C . SER A 1 84 ? -3.535 16.527 1.722 1.00 89.25 84 SER A C 1
ATOM 688 O O . SER A 1 84 ? -3.719 16.408 2.935 1.00 89.25 84 SER A O 1
ATOM 690 N N . PRO A 1 85 ? -2.296 16.650 1.212 1.00 90.00 85 PRO A N 1
ATOM 691 C CA . PRO A 1 85 ? -1.931 16.966 -0.172 1.00 90.00 85 PRO A CA 1
ATOM 692 C C . PRO A 1 85 ? -1.757 15.747 -1.097 1.00 90.00 85 PRO A C 1
ATOM 694 O O . PRO A 1 85 ? -1.566 15.925 -2.297 1.00 90.00 85 PRO A O 1
ATOM 697 N N . TRP A 1 86 ? -1.834 14.513 -0.589 1.00 89.75 86 TRP A N 1
ATOM 698 C CA . TRP A 1 86 ? -1.564 13.290 -1.365 1.00 89.75 86 TRP A CA 1
ATOM 699 C C . TRP A 1 86 ? -2.462 13.128 -2.587 1.00 89.75 86 TRP A C 1
ATOM 701 O O . TRP A 1 86 ? -1.997 12.711 -3.650 1.00 89.75 86 TRP A O 1
ATOM 711 N N . ARG A 1 87 ? -3.721 13.558 -2.476 1.00 89.44 87 ARG A N 1
ATOM 7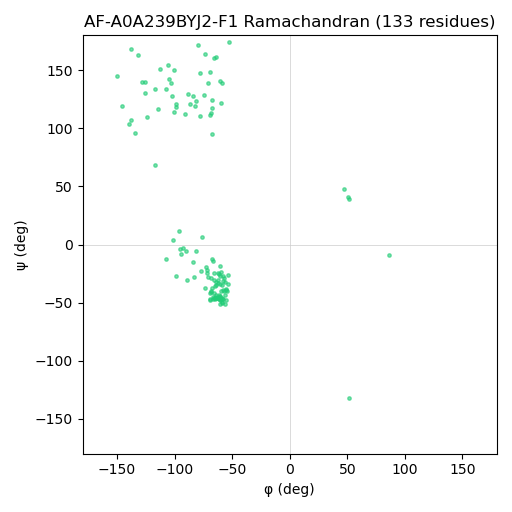12 C CA . ARG A 1 87 ? -4.629 13.607 -3.623 1.00 89.44 87 ARG A CA 1
ATOM 713 C C . ARG A 1 87 ? -4.057 14.424 -4.778 1.00 89.44 87 ARG A C 1
ATOM 715 O O . ARG A 1 87 ? -4.188 14.006 -5.924 1.00 89.44 87 ARG A O 1
ATOM 722 N N . TYR A 1 88 ? -3.391 15.543 -4.496 1.00 88.69 88 TYR A N 1
ATOM 723 C CA . TYR A 1 88 ? -2.770 16.372 -5.527 1.00 88.69 88 TYR A CA 1
ATOM 724 C C . TYR A 1 88 ? -1.507 15.725 -6.097 1.00 88.69 88 TYR A C 1
ATOM 726 O O . TYR A 1 88 ? -1.310 15.735 -7.310 1.00 88.69 88 TYR A O 1
ATOM 734 N N . PHE A 1 89 ? -0.707 15.060 -5.257 1.00 86.62 89 PHE A N 1
ATOM 735 C CA . PHE A 1 89 ? 0.441 14.271 -5.718 1.00 86.62 89 PHE A CA 1
ATOM 736 C C . PHE A 1 89 ? 0.046 13.167 -6.708 1.00 86.62 89 PHE A C 1
ATOM 738 O O . PHE A 1 89 ? 0.842 12.818 -7.578 1.00 86.62 89 PHE A O 1
ATOM 745 N N . SER A 1 90 ? -1.189 12.654 -6.646 1.00 87.31 90 SER A N 1
ATOM 746 C CA . SER A 1 90 ? -1.678 11.680 -7.631 1.00 87.31 90 SER A CA 1
ATOM 747 C C . SER A 1 90 ? -1.682 12.214 -9.073 1.00 87.31 90 SER A C 1
ATOM 749 O O . SER A 1 90 ? -1.500 11.431 -10.008 1.00 87.31 90 SER A O 1
ATOM 751 N N . PHE A 1 91 ? -1.804 13.535 -9.276 1.00 86.69 91 PHE A N 1
ATOM 752 C CA . PHE A 1 91 ? -1.750 14.154 -10.605 1.00 86.69 91 PHE A CA 1
ATOM 753 C C . PHE A 1 91 ? -0.344 14.154 -11.209 1.00 86.69 91 PHE A C 1
ATOM 755 O O . PHE A 1 91 ? -0.217 14.103 -12.432 1.00 86.69 91 PHE A O 1
ATOM 762 N N . LEU A 1 92 ? 0.713 14.090 -10.385 1.00 84.69 92 LEU A N 1
ATOM 763 C CA . LEU A 1 92 ? 2.093 13.974 -10.879 1.00 84.69 92 LEU A CA 1
ATOM 764 C C . LEU A 1 92 ? 2.317 12.708 -11.708 1.00 84.69 92 LEU A C 1
ATOM 766 O O . LEU A 1 92 ? 3.256 12.659 -12.502 1.00 84.69 92 LEU A O 1
ATOM 770 N N . ARG A 1 93 ? 1.435 11.708 -11.593 1.00 84.12 93 ARG A N 1
ATOM 771 C CA . ARG A 1 93 ? 1.435 10.533 -12.467 1.00 84.12 93 ARG A CA 1
ATOM 772 C C . ARG A 1 93 ? 1.388 10.899 -13.955 1.00 84.12 93 ARG A C 1
ATOM 774 O O . ARG A 1 93 ? 1.958 10.169 -14.752 1.00 84.12 93 ARG A O 1
ATOM 781 N N . GLN A 1 94 ? 0.709 11.986 -14.333 1.00 81.44 94 GLN A N 1
ATOM 782 C CA . GLN A 1 94 ? 0.591 12.403 -15.739 1.00 81.44 94 GLN A CA 1
ATOM 783 C C . GLN A 1 94 ? 1.910 12.938 -16.306 1.00 81.44 94 GLN A C 1
ATOM 785 O O . GLN A 1 94 ? 2.151 12.832 -17.502 1.00 81.44 94 GLN A O 1
ATOM 790 N N . ILE A 1 95 ? 2.759 13.489 -15.438 1.00 85.12 95 ILE A N 1
ATOM 791 C CA . ILE A 1 95 ? 4.024 14.132 -15.810 1.00 85.12 95 ILE A CA 1
ATOM 792 C C . ILE A 1 95 ? 5.201 13.165 -15.611 1.00 85.12 95 ILE A C 1
ATOM 794 O O . ILE A 1 95 ? 6.214 13.258 -16.295 1.00 85.12 95 ILE A O 1
ATOM 798 N N . THR A 1 96 ? 5.076 12.211 -14.685 1.00 81.69 96 THR A N 1
ATOM 799 C CA . THR A 1 96 ? 6.157 11.292 -14.314 1.00 81.69 96 THR A CA 1
ATOM 800 C C . THR A 1 96 ? 6.242 10.115 -15.292 1.00 81.69 96 THR A C 1
ATOM 802 O O . THR A 1 96 ? 5.306 9.310 -15.350 1.00 81.69 96 THR A O 1
ATOM 805 N N . PRO A 1 97 ? 7.371 9.918 -16.003 1.00 85.75 97 PRO A N 1
ATOM 806 C CA . PRO A 1 97 ? 7.570 8.737 -16.835 1.00 85.75 97 PRO A CA 1
ATOM 807 C C . PRO A 1 97 ? 7.475 7.450 -16.009 1.00 85.75 97 PRO A C 1
ATOM 809 O O . PRO A 1 97 ? 8.028 7.358 -14.909 1.00 85.75 97 PRO A O 1
ATOM 812 N N . ARG A 1 98 ? 6.824 6.412 -16.553 1.00 82.62 98 ARG A N 1
ATOM 813 C CA . ARG A 1 98 ? 6.660 5.113 -15.868 1.00 82.62 98 ARG A CA 1
ATOM 814 C C . ARG A 1 98 ? 8.000 4.511 -15.434 1.00 82.62 98 ARG A C 1
ATOM 816 O O . ARG A 1 98 ? 8.084 3.940 -14.350 1.00 82.62 98 ARG A O 1
ATOM 823 N N . SER A 1 99 ? 9.034 4.656 -16.265 1.00 83.69 99 SER A N 1
ATOM 824 C CA . SER A 1 99 ? 10.399 4.202 -15.978 1.00 83.69 99 SER A CA 1
ATOM 825 C C . SER A 1 99 ? 10.976 4.879 -14.737 1.00 83.69 99 SER A C 1
ATOM 827 O O . SER A 1 99 ? 11.479 4.191 -13.855 1.00 83.69 99 SER A O 1
ATOM 829 N N . LEU A 1 100 ? 10.836 6.203 -14.626 1.00 84.75 100 LEU A N 1
ATOM 830 C CA . LEU A 1 100 ? 11.316 6.970 -13.478 1.00 84.75 100 LEU A CA 1
ATOM 831 C C . LEU A 1 100 ? 10.555 6.602 -12.200 1.00 84.75 100 LEU A C 1
ATOM 833 O O . LEU A 1 100 ? 11.172 6.342 -11.170 1.00 84.75 100 LEU A O 1
ATOM 837 N N . GLY A 1 101 ? 9.223 6.516 -12.276 1.00 83.06 101 GLY A N 1
ATOM 838 C CA . GLY A 1 101 ? 8.394 6.121 -11.136 1.00 83.06 101 GLY A CA 1
ATOM 839 C C . GLY A 1 101 ? 8.765 4.734 -10.608 1.00 83.06 101 GLY A C 1
ATOM 840 O O . GLY A 1 101 ? 8.969 4.561 -9.406 1.00 83.06 101 GLY A O 1
ATOM 841 N N . ASN A 1 102 ? 8.915 3.758 -11.506 1.00 84.75 102 ASN A N 1
ATOM 842 C CA . ASN A 1 102 ? 9.328 2.407 -11.133 1.00 84.75 102 ASN A CA 1
ATOM 843 C C . ASN A 1 102 ? 10.772 2.359 -10.621 1.00 84.75 102 ASN A C 1
ATOM 845 O O . ASN A 1 102 ? 11.032 1.655 -9.653 1.00 84.75 102 ASN A O 1
ATOM 849 N N . TRP A 1 103 ? 11.692 3.137 -11.197 1.00 86.38 103 TRP A N 1
ATOM 850 C CA . TRP A 1 103 ? 13.069 3.225 -10.709 1.00 86.38 103 TRP A CA 1
ATOM 851 C C . TRP A 1 103 ? 13.129 3.757 -9.271 1.00 86.38 103 TRP A C 1
ATOM 853 O O . TRP A 1 103 ? 13.782 3.154 -8.419 1.00 86.38 103 TRP A O 1
ATOM 863 N N . CYS A 1 104 ? 12.400 4.839 -8.973 1.00 83.75 104 CYS A N 1
ATOM 864 C CA . CYS A 1 104 ? 12.282 5.369 -7.613 1.00 83.75 104 CYS A CA 1
ATOM 865 C C . CYS A 1 104 ? 11.668 4.331 -6.666 1.00 83.75 104 CYS A C 1
ATOM 867 O O . CYS A 1 104 ? 12.189 4.106 -5.572 1.00 83.75 104 CYS A O 1
ATOM 869 N N . TYR A 1 105 ? 10.591 3.670 -7.102 1.00 84.75 105 TYR A N 1
ATOM 870 C CA . TYR A 1 105 ? 9.923 2.630 -6.323 1.00 84.75 105 TYR A CA 1
ATOM 871 C C . TYR A 1 105 ? 10.874 1.477 -5.983 1.00 84.75 105 TYR A C 1
ATOM 873 O O . TYR A 1 105 ? 11.024 1.131 -4.815 1.00 84.75 105 TYR A O 1
ATOM 881 N N . ASP A 1 106 ? 11.577 0.933 -6.976 1.00 83.00 106 ASP A N 1
ATOM 882 C CA . ASP A 1 106 ? 12.480 -0.206 -6.803 1.00 83.00 106 ASP A CA 1
ATOM 883 C C . ASP A 1 106 ? 13.663 0.144 -5.879 1.00 83.00 106 ASP A C 1
ATOM 885 O O . ASP A 1 106 ? 14.133 -0.699 -5.113 1.00 83.00 106 ASP A O 1
ATOM 889 N N . ARG A 1 107 ? 14.134 1.401 -5.883 1.00 84.50 107 ARG A N 1
ATOM 890 C CA . ARG A 1 107 ? 15.159 1.883 -4.938 1.00 84.50 107 ARG A CA 1
ATOM 891 C C . ARG A 1 107 ? 14.658 1.894 -3.493 1.00 84.50 107 ARG A C 1
ATOM 893 O O . ARG A 1 107 ? 15.410 1.498 -2.601 1.00 84.50 107 ARG A O 1
ATOM 900 N N . ILE A 1 108 ? 13.419 2.329 -3.264 1.00 82.69 108 ILE A N 1
ATOM 901 C CA . ILE A 1 108 ? 12.793 2.325 -1.933 1.00 82.69 108 ILE A CA 1
ATOM 902 C C . ILE A 1 108 ? 12.523 0.884 -1.492 1.00 82.69 108 ILE A C 1
ATOM 904 O O . ILE A 1 108 ? 12.920 0.507 -0.393 1.00 82.69 108 ILE A O 1
ATOM 908 N N . ALA A 1 109 ? 11.940 0.058 -2.364 1.00 80.56 109 ALA A N 1
ATOM 909 C CA . ALA A 1 109 ? 11.621 -1.341 -2.085 1.00 80.56 109 ALA A CA 1
ATOM 910 C C . ALA A 1 109 ? 12.864 -2.152 -1.682 1.00 80.56 109 ALA A C 1
ATOM 912 O O . ALA A 1 109 ? 12.807 -2.914 -0.717 1.00 80.56 109 ALA A O 1
ATOM 913 N N . LYS A 1 110 ? 14.009 -1.921 -2.344 1.00 81.81 110 LYS A N 1
ATOM 914 C CA . LYS A 1 110 ? 15.302 -2.539 -1.993 1.00 81.81 110 LYS A CA 1
ATOM 915 C C . LYS A 1 110 ? 15.872 -2.060 -0.658 1.00 81.81 110 LYS A C 1
ATOM 917 O O . LYS A 1 110 ? 16.604 -2.795 -0.007 1.00 81.81 110 LYS A O 1
ATOM 922 N N . ARG A 1 111 ? 15.569 -0.826 -0.249 1.00 81.38 111 ARG A N 1
ATOM 923 C CA . ARG A 1 111 ? 16.053 -0.238 1.010 1.00 81.38 111 ARG A CA 1
ATOM 924 C C . ARG A 1 111 ? 15.059 -0.382 2.161 1.00 81.38 111 ARG A C 1
ATOM 926 O O . ARG A 1 111 ? 15.400 -0.008 3.274 1.00 81.38 111 ARG A O 1
ATOM 933 N N . ARG A 1 112 ? 13.860 -0.933 1.944 1.00 75.69 112 ARG A N 1
ATOM 934 C CA . ARG A 1 112 ? 12.761 -0.916 2.928 1.00 75.69 112 ARG A CA 1
ATOM 935 C C . ARG A 1 112 ? 13.133 -1.490 4.297 1.00 75.69 112 ARG A C 1
ATOM 937 O O . ARG A 1 112 ? 12.792 -0.890 5.308 1.00 75.69 112 ARG A O 1
ATOM 944 N N . HIS A 1 113 ? 13.900 -2.581 4.325 1.00 70.25 113 HIS A N 1
ATOM 945 C CA . HIS A 1 113 ? 14.367 -3.209 5.567 1.00 70.25 113 HIS A CA 1
ATOM 946 C C . HIS A 1 113 ? 15.469 -2.409 6.278 1.00 70.25 113 HIS A C 1
ATOM 948 O O . HIS A 1 113 ? 15.690 -2.607 7.466 1.00 70.25 113 HIS A O 1
ATOM 954 N N . LEU A 1 114 ? 16.152 -1.512 5.562 1.00 72.75 114 LEU A N 1
ATOM 955 C CA . LEU A 1 114 ? 17.148 -0.591 6.116 1.00 72.75 114 LEU A CA 1
ATOM 956 C C . LEU A 1 114 ? 16.510 0.729 6.578 1.00 72.75 114 LEU A C 1
ATOM 958 O O . LEU A 1 114 ? 17.006 1.346 7.511 1.00 72.75 114 LEU A O 1
ATOM 962 N N . LEU A 1 115 ? 15.424 1.168 5.927 1.00 70.00 115 LEU A N 1
ATOM 963 C CA . LEU A 1 115 ? 14.717 2.415 6.252 1.00 70.00 115 LEU A CA 1
ATOM 964 C C . LEU A 1 115 ? 14.009 2.340 7.606 1.00 70.00 115 LEU A C 1
ATOM 966 O O . LEU A 1 115 ? 14.000 3.303 8.367 1.00 70.00 115 LEU A O 1
ATOM 970 N N . LEU A 1 116 ? 13.402 1.194 7.887 1.00 67.31 116 LEU A N 1
ATOM 971 C CA . LEU A 1 116 ? 12.761 0.865 9.148 1.00 67.31 116 LEU A CA 1
ATOM 972 C C . LEU A 1 116 ? 13.137 -0.595 9.393 1.00 67.31 116 LEU A C 1
ATOM 974 O O . LEU A 1 116 ? 12.629 -1.474 8.696 1.00 67.31 116 LEU A O 1
ATOM 978 N N . GLY A 1 117 ? 14.086 -0.837 10.303 1.00 60.31 117 GLY A N 1
ATOM 979 C CA . GLY A 1 117 ? 14.539 -2.184 10.667 1.00 60.31 117 GLY A CA 1
ATOM 980 C C . GLY A 1 117 ? 13.386 -3.117 11.060 1.00 60.31 117 GLY A C 1
ATOM 981 O O . GLY A 1 117 ? 12.233 -2.693 11.177 1.00 60.31 117 GLY A O 1
ATOM 982 N N . LYS A 1 118 ? 13.680 -4.402 11.290 1.00 57.19 118 LYS A N 1
ATOM 983 C CA . LYS A 1 118 ? 12.674 -5.331 11.826 1.00 57.19 118 LYS A CA 1
ATOM 984 C C . LYS A 1 118 ? 12.196 -4.818 13.190 1.00 57.19 118 LYS A C 1
ATOM 986 O O . LYS A 1 118 ? 12.999 -4.617 14.094 1.00 57.19 118 LYS A O 1
ATOM 991 N N . LYS A 1 119 ? 10.895 -4.570 13.322 1.00 54.84 119 LYS A N 1
ATOM 992 C CA . LYS A 1 119 ? 10.233 -4.419 14.618 1.00 54.84 119 LYS A CA 1
ATOM 993 C C . LYS A 1 119 ? 9.823 -5.806 15.096 1.00 54.84 119 LYS A C 1
ATOM 995 O O . LYS A 1 119 ? 9.006 -6.443 14.441 1.00 54.84 119 LYS A O 1
ATOM 1000 N N . ASP A 1 120 ? 10.331 -6.208 16.256 1.00 50.41 120 ASP A N 1
ATOM 1001 C CA . ASP A 1 120 ? 9.955 -7.452 16.946 1.00 50.41 120 ASP A CA 1
ATOM 1002 C C . ASP A 1 120 ? 8.589 -7.364 17.654 1.00 50.41 120 ASP A C 1
ATOM 1004 O O . ASP A 1 120 ? 8.188 -8.275 18.374 1.00 50.41 120 ASP A O 1
ATOM 1008 N N . SER A 1 121 ? 7.849 -6.266 17.472 1.00 50.75 121 SER A N 1
ATOM 1009 C CA . SER A 1 121 ? 6.545 -6.059 18.094 1.00 50.75 121 SER A CA 1
ATOM 1010 C C . SER A 1 121 ? 5.425 -6.002 17.059 1.00 50.75 121 SER A C 1
ATOM 1012 O O . SER A 1 121 ? 5.350 -5.106 16.213 1.00 50.75 121 SER A O 1
ATOM 1014 N N . CYS A 1 122 ? 4.515 -6.972 17.162 1.00 59.28 122 CYS A N 1
ATOM 1015 C CA . CYS A 1 122 ? 3.247 -6.959 16.450 1.00 59.28 122 CYS A CA 1
ATOM 1016 C C . CYS A 1 122 ? 2.381 -5.841 17.041 1.00 59.28 122 CYS A C 1
ATOM 1018 O O . CYS A 1 122 ? 1.954 -5.912 18.196 1.00 59.28 122 CYS A O 1
ATOM 1020 N N . ARG A 1 123 ? 2.132 -4.779 16.268 1.00 66.56 123 ARG A N 1
ATOM 1021 C CA . ARG A 1 123 ? 1.179 -3.744 16.671 1.00 66.56 123 ARG A CA 1
ATOM 1022 C C . ARG A 1 123 ? -0.221 -4.356 16.671 1.00 66.56 123 ARG A C 1
ATOM 1024 O O . ARG A 1 123 ? -0.675 -4.862 15.649 1.00 66.56 123 ARG A O 1
ATOM 1031 N N . LEU A 1 124 ? -0.920 -4.265 17.798 1.00 70.31 124 LEU A N 1
ATOM 1032 C CA . LEU A 1 124 ? -2.333 -4.624 17.857 1.00 70.31 124 LEU A CA 1
ATOM 1033 C C . LEU A 1 124 ? -3.176 -3.538 17.181 1.00 70.31 124 LEU A C 1
ATOM 1035 O O . LEU A 1 124 ? -3.041 -2.349 17.481 1.00 70.31 124 LEU A O 1
ATOM 1039 N N . MET A 1 125 ? -4.036 -3.968 16.259 1.00 77.06 125 MET A N 1
ATOM 1040 C CA . MET A 1 125 ? -5.018 -3.105 15.606 1.00 77.06 125 MET A CA 1
ATOM 1041 C C . MET A 1 125 ? -6.119 -2.716 16.593 1.00 77.06 125 MET A C 1
ATOM 1043 O O . MET A 1 125 ? -6.614 -3.544 17.362 1.00 77.06 125 MET A O 1
ATOM 1047 N N . THR A 1 126 ? -6.531 -1.456 16.542 1.00 83.31 126 THR A N 1
ATOM 1048 C CA . THR A 1 126 ? -7.716 -0.957 17.247 1.00 83.31 126 THR A CA 1
ATOM 1049 C C . THR A 1 126 ? -8.998 -1.584 16.689 1.00 83.31 126 THR A C 1
ATOM 1051 O O . THR A 1 126 ? -9.033 -2.063 15.556 1.00 83.31 126 THR A O 1
ATOM 1054 N N . LYS A 1 127 ? -10.092 -1.550 17.464 1.00 84.44 127 LYS A N 1
ATOM 1055 C CA . LYS A 1 127 ? -11.405 -2.055 17.012 1.00 84.44 127 LYS A CA 1
ATOM 1056 C C . LYS A 1 127 ? -11.910 -1.362 15.741 1.00 84.44 127 LYS A C 1
ATOM 1058 O O . LYS A 1 127 ? -12.603 -1.987 14.949 1.00 84.44 127 LYS A O 1
ATOM 1063 N N . GLU A 1 128 ? -11.569 -0.088 15.550 1.00 85.06 128 GLU A N 1
ATOM 1064 C CA . GLU A 1 128 ? -11.900 0.650 14.327 1.00 85.06 128 GLU A CA 1
ATOM 1065 C C . GLU A 1 128 ? -11.091 0.125 13.133 1.00 85.06 128 GLU A C 1
ATOM 1067 O O . GLU A 1 128 ? -11.658 -0.157 12.081 1.00 85.06 128 GLU A O 1
ATOM 1072 N N . GLU A 1 129 ? -9.778 -0.070 13.303 1.00 84.88 129 GLU A N 1
ATOM 1073 C CA . GLU A 1 129 ? -8.892 -0.588 12.251 1.00 84.88 129 GLU A CA 1
ATOM 1074 C C . GLU A 1 129 ? -9.327 -1.981 11.776 1.00 84.88 129 GLU A C 1
ATOM 1076 O O . GLU A 1 129 ? -9.358 -2.228 10.574 1.00 84.88 129 GLU A O 1
ATOM 1081 N N . GLN A 1 130 ? -9.762 -2.865 12.679 1.00 86.12 130 GLN A N 1
ATOM 1082 C CA . GLN A 1 130 ? -10.187 -4.234 12.341 1.00 86.12 130 GLN A CA 1
ATOM 1083 C C . GLN A 1 130 ? -11.269 -4.311 11.249 1.00 86.12 130 GLN A C 1
ATOM 1085 O O . GLN A 1 130 ? -11.338 -5.298 10.526 1.00 86.12 130 GLN A O 1
ATOM 1090 N N . GLN A 1 131 ? -12.089 -3.271 11.087 1.00 89.69 131 GLN A N 1
ATOM 1091 C CA . GLN A 1 131 ? -13.146 -3.215 10.069 1.00 89.69 131 GLN A CA 1
ATOM 1092 C C . GLN A 1 131 ? -12.596 -3.042 8.643 1.00 89.69 131 GLN A C 1
ATOM 1094 O O . GLN A 1 131 ? -13.276 -3.357 7.665 1.00 89.69 131 GLN A O 1
ATOM 1099 N N . TYR A 1 132 ? -11.373 -2.522 8.526 1.00 91.06 132 TYR A N 1
ATOM 1100 C CA . TYR A 1 132 ? -10.717 -2.191 7.261 1.00 91.06 132 TYR A CA 1
ATOM 1101 C C . TYR A 1 132 ? -9.584 -3.155 6.912 1.00 91.06 132 TYR A C 1
ATOM 1103 O O . TYR A 1 132 ? -9.111 -3.142 5.776 1.00 91.06 132 TYR A O 1
ATOM 1111 N N . PHE A 1 133 ? -9.157 -3.996 7.857 1.00 90.50 133 PHE A N 1
ATOM 1112 C CA . PHE A 1 133 ? -8.125 -5.006 7.650 1.00 90.50 133 PHE A CA 1
ATOM 1113 C C . PHE A 1 133 ? -8.760 -6.381 7.435 1.00 90.50 133 PHE A C 1
ATOM 1115 O O . PHE A 1 133 ? -9.379 -6.954 8.325 1.00 90.50 133 PHE A O 1
ATOM 1122 N N . LEU A 1 134 ? -8.594 -6.904 6.225 1.00 87.88 134 LEU A N 1
ATOM 1123 C CA . LEU A 1 134 ? -9.105 -8.192 5.782 1.00 87.88 134 LEU A CA 1
ATOM 1124 C C . LEU A 1 134 ? -8.032 -9.257 6.061 1.00 87.88 134 LEU A C 1
ATOM 1126 O O . LEU A 1 134 ? -6.960 -9.219 5.447 1.00 87.88 134 LEU A O 1
ATOM 1130 N N . LEU A 1 135 ? -8.311 -10.169 6.995 1.00 79.25 135 LEU A N 1
ATOM 1131 C CA . LEU A 1 135 ? -7.426 -11.268 7.414 1.00 79.25 135 LEU A CA 1
ATOM 1132 C C . LEU A 1 135 ? -7.837 -12.609 6.782 1.00 79.25 135 LEU A C 1
ATOM 1134 O O . LEU A 1 135 ? -9.055 -12.842 6.610 1.00 79.25 135 LEU A O 1
#

Mean predicted aligned error: 5.7 Å

InterPro domains:
  IPR007263 DCC1-like thiol-disulfide oxidoreductase family [PF04134] (9-118)
  IPR052927 DCC thiol-disulfide oxidoreductase [PTHR33639] (6-130)

Solvent-accessible surface area (backbone atoms only — not comparable to full-atom values): 7544 Å² total; per-residue (Å²): 133,83,74,84,70,54,32,38,38,32,33,32,74,90,37,45,40,48,48,53,48,49,54,50,49,58,71,40,22,85,78,67,70,65,31,36,27,26,49,84,27,68,57,30,40,54,52,29,58,78,63,76,43,80,94,49,72,74,40,45,37,28,38,43,80,94,46,76,33,48,52,40,57,16,50,36,60,52,25,50,66,30,43,85,67,40,31,61,57,26,56,50,56,81,75,49,52,71,68,58,42,41,52,56,40,52,56,48,47,74,37,31,64,74,78,36,51,86,63,95,64,84,80,81,74,50,81,72,52,54,79,36,48,52,103

Organism: NCBI:txid1627892

Foldseek 3Di:
DPCPQAKEKEAAPQFPLRVVVVVVLCVQQPVLNYAYEYCPDPVNVVVCVVVVHDDDNLWMWMHHRNDIDIFLRNLLVSLCNGHPPSVVVSVCVVVDDPVRRNVVRSVCSVCRCVVPPRDPDDDDDDPVNVVRYDD

Nearest PDB structures (foldseek):
  2mmo-assembly1_A  TM=4.999E-01  e=2.495E-02  Plasmodium falciparum 3D7
  1syr-assembly1_B  TM=5.028E-01  e=3.027E-02  Plasmodium falciparum 3D7
  5jy5-assembly2_B  TM=4.772E-01  e=2.838E-02  Cryptococcus neoformans H99
  4ll1-assembly1_B  TM=5.121E-01  e=3.917E-02  Homo sapiens
  3f3q-assembly1_A  TM=5.068E-01  e=7.957E-02  Saccharomyces cerevisiae